Protein AF-A0A4Z0NUE2-F1 (afdb_monomer)

Solvent-accessible surface area (backbone atoms only — not comparable to full-atom values): 10713 Å² total; per-residue (Å²): 135,86,84,78,81,82,79,80,70,80,90,61,80,77,93,76,46,74,64,58,53,50,39,50,42,43,68,78,39,38,10,57,68,34,50,48,56,61,52,52,72,66,40,86,72,52,54,74,67,53,39,49,50,53,44,50,54,46,64,34,73,92,16,37,41,88,97,35,82,60,30,20,34,45,77,51,89,44,29,42,82,37,50,48,65,54,35,51,50,36,50,48,61,64,46,60,81,72,50,88,64,79,78,74,79,73,70,82,78,78,72,78,92,68,100,78,82,86,78,85,82,91,84,86,90,76,83,85,80,79,82,69,78,76,83,82,79,93,77,83,82,82,80,82,82,80,79,91,77,81,82,77,89,81,82,87,85,84,136

Organism: NCBI:txid1141884

Foldseek 3Di:
DDDDDDCPDPPPPPDPDVLVVLQVCCQPQVLANDAFLVCLLVRPSDDLVSNLVSLVVQLDQVQADDVGNQWGFGPHDRYDTDGSVRSVVSNCVSCVVPDPDDPPPPPPPPDPPDPPPPDDDDDDDDDPPVPPDDPDDPDDDDDDDDDDDDDDDDDDDDD

Radius of gyration: 38.6 Å; C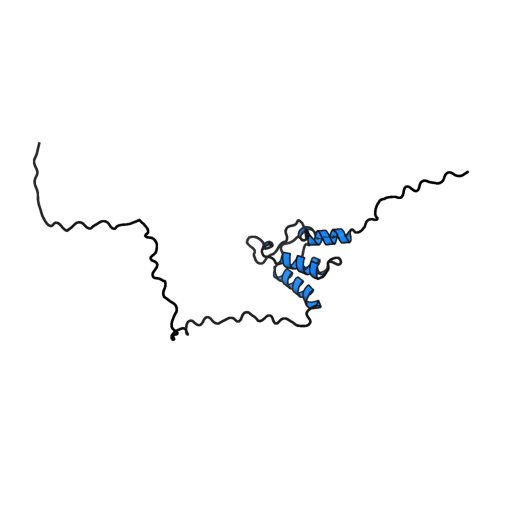α contacts (8 Å, |Δi|>4): 106; chains: 1; bounding box: 52×71×142 Å

Structure (mmCIF, N/CA/C/O backbone):
data_AF-A0A4Z0NUE2-F1
#
_entry.id   AF-A0A4Z0NUE2-F1
#
loop_
_atom_site.group_PDB
_atom_site.id
_atom_site.type_symbol
_atom_site.label_atom_id
_atom_site.label_alt_id
_atom_site.label_comp_id
_atom_site.label_asym_id
_atom_site.label_entity_id
_atom_site.label_seq_id
_atom_site.pdbx_PDB_ins_code
_atom_site.Cartn_x
_atom_site.Cartn_y
_atom_site.Cartn_z
_atom_site.occupancy
_atom_site.B_iso_or_equiv
_atom_site.auth_seq_id
_atom_site.auth_comp_id
_atom_site.auth_asym_id
_atom_site.auth_atom_id
_atom_site.pdbx_PDB_model_num
ATOM 1 N N . MET A 1 1 ? 28.408 24.928 -56.907 1.00 47.84 1 MET A N 1
ATOM 2 C CA . MET A 1 1 ? 28.935 23.962 -55.919 1.00 47.84 1 MET A CA 1
ATOM 3 C C . MET A 1 1 ? 28.021 24.031 -54.711 1.00 47.84 1 MET A C 1
ATOM 5 O O . MET A 1 1 ? 27.749 25.125 -54.243 1.00 47.84 1 MET A O 1
ATOM 9 N N . THR A 1 2 ? 27.409 22.899 -54.370 1.00 48.47 2 THR A N 1
ATOM 10 C CA . THR A 1 2 ? 26.195 22.798 -53.549 1.00 48.47 2 THR A CA 1
ATOM 11 C C . THR A 1 2 ? 26.466 23.124 -52.079 1.00 48.47 2 THR A C 1
ATOM 13 O O . THR A 1 2 ? 27.399 22.586 -51.488 1.00 48.47 2 THR A O 1
ATOM 16 N N . SER A 1 3 ? 25.652 24.000 -51.492 1.00 51.75 3 SER A N 1
ATOM 17 C CA . SER A 1 3 ? 25.622 24.231 -50.047 1.00 51.75 3 SER A CA 1
ATOM 18 C C . SER A 1 3 ? 25.078 22.977 -49.360 1.00 51.75 3 SER A C 1
ATOM 20 O O . SER A 1 3 ? 23.990 22.511 -49.696 1.00 51.75 3 SER A O 1
ATOM 22 N N . GLY A 1 4 ? 25.847 22.402 -48.435 1.00 55.75 4 GLY A N 1
ATOM 23 C CA . GLY A 1 4 ? 25.402 21.275 -47.613 1.00 55.75 4 GLY A CA 1
ATOM 24 C C . GLY A 1 4 ? 24.383 21.733 -46.561 1.00 55.75 4 GLY A C 1
ATOM 25 O O . GLY A 1 4 ? 24.544 22.823 -46.007 1.00 55.75 4 GLY A O 1
ATOM 26 N N . PRO A 1 5 ? 23.332 20.949 -46.267 1.00 62.19 5 PRO A N 1
ATOM 27 C CA . PRO A 1 5 ? 22.389 21.310 -45.222 1.00 62.19 5 PRO A CA 1
ATOM 28 C C . PRO A 1 5 ? 23.013 21.076 -43.842 1.00 62.19 5 PRO A C 1
ATOM 30 O O . PRO A 1 5 ? 23.532 20.002 -43.541 1.00 62.19 5 PRO A O 1
ATOM 33 N N . MET A 1 6 ? 22.931 22.101 -42.995 1.00 63.19 6 MET A N 1
ATOM 34 C CA . MET A 1 6 ? 23.182 22.003 -41.561 1.00 63.19 6 MET A CA 1
ATOM 35 C C . MET A 1 6 ? 22.167 21.029 -40.960 1.00 63.19 6 MET A C 1
ATOM 37 O O . MET A 1 6 ? 20.979 21.337 -40.862 1.00 63.19 6 MET A O 1
ATOM 41 N N . THR A 1 7 ? 22.621 19.847 -40.554 1.00 59.75 7 THR A N 1
ATOM 42 C CA . THR A 1 7 ? 21.801 18.910 -39.789 1.00 59.75 7 THR A CA 1
ATOM 43 C C . THR A 1 7 ? 21.742 19.401 -38.342 1.00 59.75 7 THR A C 1
ATOM 45 O O . THR A 1 7 ? 22.487 18.938 -37.480 1.00 59.75 7 THR A O 1
ATOM 48 N N . SER A 1 8 ? 20.880 20.383 -38.073 1.00 64.06 8 SER A N 1
ATOM 49 C CA . SER A 1 8 ? 20.411 20.650 -36.713 1.00 64.06 8 SER A CA 1
ATOM 50 C C . SER A 1 8 ? 19.563 19.450 -36.300 1.00 64.06 8 SER A C 1
ATOM 52 O O . SER A 1 8 ? 18.397 19.331 -36.675 1.00 64.06 8 SER A O 1
ATOM 54 N N . GLY A 1 9 ? 20.203 18.480 -35.647 1.00 59.72 9 GLY A N 1
ATOM 55 C CA . GLY A 1 9 ? 19.519 17.315 -35.112 1.00 59.72 9 GLY A CA 1
ATOM 56 C C . GLY A 1 9 ? 18.516 17.766 -34.048 1.00 59.72 9 GLY A C 1
ATOM 57 O O . GLY A 1 9 ? 18.875 18.584 -33.197 1.00 59.72 9 GLY A O 1
ATOM 58 N N . PRO A 1 10 ? 17.272 17.261 -34.054 1.00 58.69 10 PRO A N 1
ATOM 59 C CA . PRO A 1 10 ? 16.361 17.501 -32.952 1.00 58.69 10 PRO A CA 1
ATOM 60 C C . PRO A 1 10 ? 16.938 16.812 -31.712 1.00 58.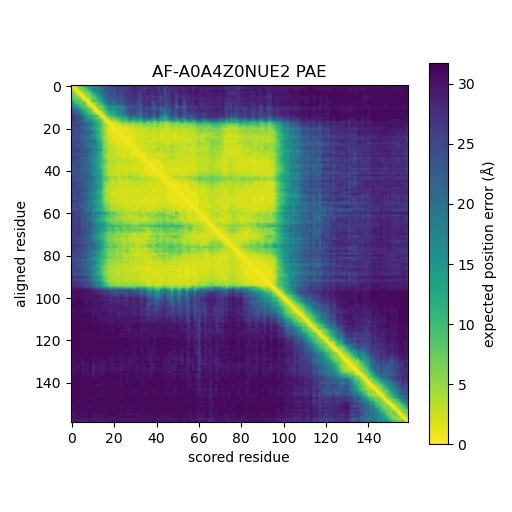69 10 PRO A C 1
ATOM 62 O O . PRO A 1 10 ? 16.826 15.599 -31.552 1.00 58.69 10 PRO A O 1
ATOM 65 N N . MET A 1 11 ? 17.566 17.579 -30.819 1.00 60.88 11 MET A N 1
ATOM 66 C CA . MET A 1 11 ? 17.888 17.132 -29.463 1.00 60.88 11 MET A CA 1
ATOM 67 C C . MET A 1 11 ? 16.601 17.139 -28.630 1.00 60.88 11 MET A C 1
ATOM 69 O O . MET A 1 11 ? 16.467 17.864 -27.651 1.00 60.88 11 MET A O 1
ATOM 73 N N . ASN A 1 12 ? 15.617 16.361 -29.067 1.00 67.88 12 ASN A N 1
ATOM 74 C CA . ASN A 1 12 ? 14.510 15.956 -28.226 1.00 67.88 12 ASN A CA 1
ATOM 75 C C . ASN A 1 12 ? 14.684 14.450 -28.020 1.00 67.88 12 ASN A C 1
ATOM 77 O O . ASN A 1 12 ? 14.600 13.709 -29.006 1.00 67.88 12 ASN A O 1
ATOM 81 N N . PRO A 1 13 ? 15.017 13.973 -26.807 1.00 61.09 13 PRO A N 1
ATOM 82 C CA . PRO A 1 13 ? 15.052 12.542 -26.577 1.00 61.09 13 PRO A CA 1
ATOM 83 C C . PRO A 1 13 ? 13.656 11.973 -26.880 1.00 61.09 13 PRO A C 1
ATOM 85 O O . PRO A 1 13 ? 12.647 12.620 -26.580 1.00 61.09 13 PRO A O 1
ATOM 88 N N . PRO A 1 14 ? 13.570 10.792 -27.512 1.00 53.50 14 PRO A N 1
ATOM 89 C CA . PRO A 1 14 ? 12.289 10.176 -27.813 1.00 53.50 14 PRO A CA 1
ATOM 90 C C . PRO A 1 14 ? 11.521 9.990 -26.506 1.00 53.50 14 PRO A C 1
ATOM 92 O O . PRO A 1 14 ? 12.093 9.541 -25.514 1.00 53.50 14 PRO A O 1
ATOM 95 N N . ALA A 1 15 ? 10.239 10.348 -26.527 1.00 55.97 15 ALA A N 1
ATOM 96 C CA . ALA A 1 15 ? 9.266 10.112 -25.473 1.00 55.97 15 ALA A CA 1
ATOM 97 C C . ALA A 1 15 ? 9.370 8.676 -24.921 1.00 55.97 15 ALA A C 1
ATOM 99 O O . ALA A 1 15 ? 8.750 7.743 -25.424 1.00 55.97 15 ALA A O 1
ATOM 100 N N . GLY A 1 16 ? 10.183 8.495 -23.888 1.00 57.31 16 GLY A N 1
ATOM 101 C CA . GLY A 1 16 ? 10.276 7.290 -23.081 1.00 57.31 16 GLY A CA 1
ATOM 102 C C . GLY A 1 16 ? 9.958 7.705 -21.652 1.00 57.31 16 GLY A C 1
ATOM 103 O O . GLY A 1 16 ? 10.580 8.616 -21.130 1.00 57.31 16 GLY A O 1
ATOM 104 N N . HIS A 1 17 ? 8.987 7.143 -20.952 1.00 62.22 17 HIS A N 1
ATOM 105 C CA . HIS A 1 17 ? 8.038 6.081 -21.251 1.00 62.22 17 HIS A CA 1
ATOM 106 C C . HIS A 1 17 ? 6.818 6.435 -20.385 1.00 62.22 17 HIS A C 1
ATOM 108 O O . HIS A 1 17 ? 6.991 6.470 -19.163 1.00 62.22 17 HIS A O 1
ATOM 114 N N . PRO A 1 18 ? 5.615 6.691 -20.932 1.00 70.38 18 PRO A N 1
ATOM 115 C CA . PRO A 1 18 ? 4.438 6.963 -20.096 1.00 70.38 18 PRO A CA 1
ATOM 116 C C . PRO A 1 18 ? 4.231 5.855 -19.048 1.00 70.38 18 PRO A C 1
ATOM 118 O O . PRO A 1 18 ? 4.029 6.146 -17.877 1.00 70.38 18 PRO A O 1
ATOM 121 N N . ALA A 1 19 ? 4.483 4.598 -19.426 1.00 76.62 19 ALA A N 1
ATOM 122 C CA . ALA A 1 19 ? 4.434 3.443 -18.529 1.00 76.62 19 ALA A CA 1
ATOM 123 C C . ALA A 1 19 ? 5.444 3.480 -17.359 1.00 76.62 19 ALA A C 1
ATOM 125 O O . ALA A 1 19 ? 5.149 2.988 -16.272 1.00 76.62 19 ALA A O 1
ATOM 126 N N . ALA A 1 20 ? 6.642 4.042 -17.557 1.00 81.94 20 ALA A N 1
ATOM 127 C CA . ALA A 1 20 ? 7.647 4.147 -16.495 1.00 81.94 20 ALA A CA 1
ATOM 128 C C . ALA A 1 20 ? 7.279 5.252 -15.496 1.00 81.94 20 ALA A C 1
ATOM 130 O O . ALA A 1 20 ? 7.444 5.081 -14.289 1.00 81.94 20 ALA A O 1
ATOM 131 N N . PHE A 1 21 ? 6.737 6.363 -16.001 1.00 84.81 21 PHE A N 1
ATOM 132 C CA . PHE A 1 21 ? 6.196 7.430 -15.166 1.00 84.81 21 PHE A CA 1
ATOM 133 C C . PHE A 1 21 ? 4.983 6.948 -14.357 1.00 84.81 21 PHE A C 1
ATOM 135 O O . PHE A 1 21 ? 4.927 7.180 -13.153 1.00 84.81 21 PHE A O 1
ATOM 142 N N . GLU A 1 22 ? 4.069 6.198 -14.978 1.00 85.50 22 GLU A N 1
ATOM 143 C CA . GLU A 1 22 ? 2.923 5.579 -14.299 1.00 85.50 22 GLU A CA 1
ATOM 144 C C . GLU A 1 22 ? 3.357 4.594 -13.204 1.00 85.50 22 GLU A C 1
ATOM 146 O O . GLU A 1 22 ? 2.826 4.635 -12.096 1.00 85.50 22 GLU A O 1
ATOM 151 N N . ALA A 1 23 ? 4.356 3.744 -13.467 1.00 87.31 23 ALA A N 1
ATOM 152 C CA . ALA A 1 23 ? 4.903 2.834 -12.459 1.00 87.31 23 ALA A CA 1
ATOM 153 C C . ALA A 1 23 ? 5.535 3.588 -11.277 1.00 87.31 23 ALA A C 1
ATOM 155 O O . ALA A 1 23 ? 5.333 3.212 -10.125 1.00 87.31 23 ALA A O 1
ATOM 156 N N . TRP A 1 24 ? 6.256 4.681 -11.538 1.00 89.81 24 TRP A N 1
ATOM 157 C CA . TRP A 1 24 ? 6.801 5.529 -10.479 1.00 89.81 24 TRP A CA 1
ATOM 158 C C . TRP A 1 24 ? 5.695 6.219 -9.668 1.00 89.81 24 TRP A C 1
ATOM 160 O O . TRP A 1 24 ? 5.730 6.206 -8.437 1.00 89.81 24 TRP A O 1
ATOM 170 N N . GLN A 1 25 ? 4.672 6.758 -10.334 1.00 91.44 25 GLN A N 1
ATOM 171 C CA . GLN A 1 25 ? 3.531 7.382 -9.667 1.00 91.44 25 GLN A CA 1
ATOM 172 C C . GLN A 1 25 ? 2.769 6.369 -8.801 1.00 91.44 25 GLN A C 1
ATOM 174 O O . GLN A 1 25 ? 2.389 6.683 -7.676 1.00 91.44 25 GLN A O 1
ATOM 179 N N . ALA A 1 26 ? 2.632 5.130 -9.275 1.00 91.12 26 ALA A N 1
ATOM 180 C CA . ALA A 1 26 ? 2.044 4.019 -8.535 1.00 91.12 26 ALA A CA 1
ATOM 181 C C . ALA A 1 26 ? 2.822 3.649 -7.258 1.00 91.12 26 ALA A C 1
ATOM 183 O O . ALA A 1 26 ? 2.243 3.066 -6.344 1.00 91.12 26 ALA A O 1
ATOM 184 N N . LEU A 1 27 ? 4.114 3.978 -7.180 1.00 90.44 27 LEU A N 1
ATOM 185 C CA . LEU A 1 27 ? 4.952 3.749 -6.001 1.00 90.44 27 LEU A CA 1
ATOM 186 C C . LEU A 1 27 ? 4.939 4.931 -5.031 1.00 90.44 27 LEU A C 1
ATOM 188 O O . LEU A 1 27 ? 4.902 4.724 -3.821 1.00 90.44 27 LEU A O 1
ATOM 192 N N . VAL A 1 28 ? 4.990 6.157 -5.554 1.00 91.94 28 VAL A N 1
ATOM 193 C CA . VAL A 1 28 ? 5.102 7.378 -4.741 1.00 91.94 28 VAL A CA 1
ATOM 194 C C . VAL A 1 28 ? 3.746 7.852 -4.227 1.00 91.94 28 VAL A C 1
ATOM 196 O O . VAL A 1 28 ? 3.637 8.276 -3.080 1.00 91.94 28 VAL A O 1
ATOM 199 N N . ALA A 1 29 ? 2.710 7.751 -5.056 1.00 90.88 29 ALA A N 1
ATOM 200 C CA . ALA A 1 29 ? 1.350 8.177 -4.746 1.00 90.88 29 ALA A CA 1
ATOM 201 C C . ALA A 1 29 ? 0.342 7.073 -5.120 1.00 90.88 29 ALA A C 1
ATOM 203 O O . ALA A 1 29 ?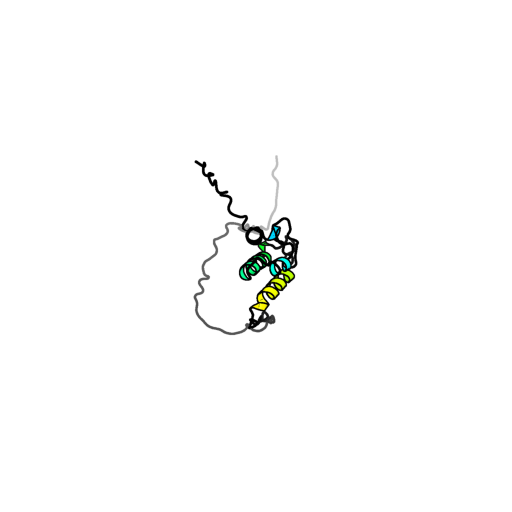 -0.525 7.269 -5.978 1.00 90.88 29 ALA A O 1
ATOM 204 N N . PRO A 1 30 ? 0.418 5.888 -4.480 1.00 91.00 30 PRO A N 1
ATOM 205 C CA . PRO A 1 30 ? -0.445 4.761 -4.827 1.00 91.00 30 PRO A CA 1
ATOM 206 C C . PRO A 1 30 ? -1.939 5.083 -4.672 1.00 91.00 30 PRO A C 1
ATOM 208 O O . PRO A 1 30 ? -2.748 4.527 -5.410 1.00 91.00 30 PRO A O 1
ATOM 211 N N . GLY A 1 31 ? -2.318 5.997 -3.769 1.00 89.81 31 GLY A N 1
ATOM 212 C CA . GLY A 1 31 ? -3.714 6.406 -3.573 1.00 89.81 31 GLY A CA 1
ATOM 213 C C . GLY A 1 31 ? -4.295 7.299 -4.677 1.00 89.81 31 GLY A C 1
ATOM 214 O O . GLY A 1 31 ? -5.515 7.439 -4.768 1.00 89.81 31 GLY A O 1
ATOM 215 N N . ASP A 1 32 ? -3.454 7.876 -5.539 1.00 90.38 32 ASP A N 1
ATOM 216 C CA . ASP A 1 32 ? -3.900 8.611 -6.730 1.00 90.38 32 ASP A CA 1
ATOM 217 C C . ASP A 1 32 ? -4.033 7.692 -7.950 1.00 90.38 32 ASP A C 1
ATOM 219 O O . ASP A 1 32 ? -4.822 7.960 -8.858 1.00 90.38 32 ASP A O 1
ATOM 223 N N . VAL A 1 33 ? -3.304 6.573 -7.953 1.00 90.38 33 VAL A N 1
ATOM 224 C CA . VAL A 1 33 ? -3.293 5.615 -9.063 1.00 90.38 33 VAL A CA 1
ATOM 225 C C . VAL A 1 33 ? -4.319 4.503 -8.860 1.00 90.38 33 VAL A C 1
ATOM 227 O O . VAL A 1 33 ? -5.047 4.166 -9.794 1.00 90.38 33 VAL A O 1
ATOM 230 N N . PHE A 1 34 ? -4.443 3.950 -7.653 1.00 91.88 34 PHE A N 1
ATOM 231 C CA . PHE A 1 34 ? -5.240 2.750 -7.388 1.00 91.88 34 PHE A CA 1
ATOM 232 C C . PHE A 1 34 ? -6.498 3.038 -6.570 1.00 91.88 34 PHE A C 1
ATOM 234 O O . PHE A 1 34 ? -6.442 3.685 -5.529 1.00 91.88 34 PHE A O 1
ATOM 241 N N . ARG A 1 35 ? -7.633 2.475 -7.005 1.00 92.69 35 ARG A N 1
ATOM 242 C CA . ARG A 1 35 ? -8.894 2.485 -6.235 1.00 92.69 35 ARG A CA 1
ATOM 243 C C . ARG A 1 35 ? -8.971 1.336 -5.249 1.00 92.69 35 ARG A C 1
ATOM 245 O O . ARG A 1 35 ? -9.408 1.509 -4.119 1.00 92.69 35 ARG A O 1
ATOM 252 N N . HIS A 1 36 ? -8.540 0.157 -5.699 1.00 93.38 36 HIS A N 1
ATOM 253 C CA . HIS A 1 36 ? -8.732 -1.103 -4.990 1.00 93.38 36 HIS A CA 1
ATOM 254 C C . HIS A 1 36 ? -7.452 -1.961 -5.006 1.00 93.38 36 HIS A C 1
ATOM 256 O O . HIS A 1 36 ? -6.784 -2.026 -6.042 1.00 93.38 36 HIS A O 1
ATOM 262 N N . PRO A 1 37 ? -7.155 -2.745 -3.947 1.00 92.88 37 PRO A N 1
ATOM 263 C CA . PRO A 1 37 ? -6.009 -3.670 -3.878 1.00 92.88 37 PRO A CA 1
ATOM 264 C C . PRO A 1 37 ? -5.866 -4.646 -5.055 1.00 92.88 37 PRO A C 1
ATOM 266 O O . PRO A 1 37 ? -4.785 -5.154 -5.334 1.00 92.88 37 PRO A O 1
ATOM 269 N N . ARG A 1 38 ? -6.960 -4.902 -5.777 1.00 91.75 38 ARG A N 1
ATOM 270 C CA . ARG A 1 38 ? -6.985 -5.806 -6.935 1.00 91.75 38 ARG A CA 1
ATOM 271 C C . ARG A 1 38 ? -6.322 -5.171 -8.157 1.00 91.75 38 ARG A C 1
ATOM 273 O O . ARG A 1 38 ? -5.691 -5.881 -8.933 1.00 91.75 38 ARG A O 1
ATOM 280 N N . GLU A 1 39 ? -6.424 -3.850 -8.300 1.00 92.81 39 GLU A N 1
ATOM 281 C CA . GLU A 1 39 ? -5.794 -3.105 -9.395 1.00 92.81 39 GLU A CA 1
ATOM 282 C C . GLU A 1 39 ? -4.265 -3.178 -9.297 1.00 92.81 39 GLU A C 1
ATOM 284 O O . GLU A 1 39 ? -3.591 -3.357 -10.306 1.00 92.81 39 GLU A O 1
ATOM 289 N N . VAL A 1 40 ? -3.721 -3.162 -8.075 1.00 92.81 40 VAL A N 1
ATOM 290 C CA . VAL A 1 40 ? -2.278 -3.321 -7.826 1.00 92.81 40 VAL A CA 1
ATOM 291 C C . VAL A 1 40 ? -1.788 -4.689 -8.301 1.00 92.81 40 VAL A C 1
ATOM 293 O O . VAL A 1 40 ? -0.759 -4.789 -8.967 1.00 92.81 40 VAL A O 1
ATOM 296 N N . VAL A 1 41 ? -2.541 -5.757 -8.013 1.00 93.06 41 VAL A N 1
ATOM 297 C CA . VAL A 1 41 ? -2.194 -7.118 -8.459 1.00 93.06 41 VAL A CA 1
ATOM 298 C C . VAL A 1 41 ? -2.222 -7.216 -9.988 1.00 93.06 41 VAL A C 1
ATOM 300 O O . VAL A 1 41 ? -1.311 -7.805 -10.578 1.00 93.06 41 VAL A O 1
ATOM 303 N N . ALA A 1 42 ? -3.216 -6.595 -10.627 1.00 91.81 42 ALA A N 1
ATOM 304 C CA . ALA A 1 42 ? -3.385 -6.585 -12.078 1.00 91.81 42 ALA A CA 1
ATOM 305 C C . ALA A 1 42 ? -2.400 -5.662 -12.824 1.00 91.81 42 ALA A C 1
ATOM 307 O O . ALA A 1 42 ? -2.256 -5.797 -14.036 1.00 91.81 42 ALA A O 1
ATOM 308 N N . HIS A 1 43 ? -1.703 -4.754 -12.131 1.00 91.12 43 HIS A N 1
ATOM 309 C CA . HIS A 1 43 ? -0.879 -3.734 -12.781 1.00 91.12 43 HIS A CA 1
ATOM 310 C C . HIS A 1 43 ? 0.290 -4.348 -13.584 1.00 91.12 43 HIS A C 1
ATOM 312 O O . HIS A 1 43 ? 1.126 -5.043 -12.998 1.00 91.12 43 HIS A O 1
ATOM 318 N N . PRO A 1 44 ? 0.404 -4.113 -14.903 1.00 89.00 44 PRO A N 1
ATOM 319 C CA . PRO A 1 44 ? 1.395 -4.792 -15.744 1.00 89.00 44 PRO A CA 1
ATOM 320 C C . PRO A 1 44 ? 2.824 -4.265 -15.553 1.00 89.00 44 PRO A C 1
ATOM 322 O O . PRO A 1 44 ? 3.778 -5.011 -15.748 1.00 89.00 44 PRO A O 1
ATOM 325 N N . HIS A 1 45 ? 2.979 -3.004 -15.140 1.00 88.94 45 HIS A N 1
ATOM 326 C CA . HIS A 1 45 ? 4.285 -2.335 -15.057 1.00 88.94 45 HIS A CA 1
ATOM 327 C C . HIS A 1 45 ? 4.935 -2.371 -13.667 1.00 88.94 45 HIS A C 1
ATOM 329 O O . HIS A 1 45 ? 6.003 -1.799 -13.493 1.00 88.94 45 HIS A O 1
ATOM 335 N N . LEU A 1 46 ? 4.310 -3.030 -12.683 1.00 90.12 46 LEU A N 1
ATOM 336 C CA . LEU A 1 46 ? 4.904 -3.208 -11.355 1.00 90.12 46 LEU A CA 1
ATOM 337 C C . LEU A 1 46 ? 5.460 -4.622 -11.204 1.00 90.12 46 LEU A C 1
ATOM 339 O O . LEU A 1 46 ? 4.776 -5.615 -11.473 1.00 90.12 46 LEU A O 1
ATOM 343 N N . SER A 1 47 ? 6.683 -4.717 -10.697 1.00 91.69 47 SER A N 1
ATOM 344 C CA . SER A 1 47 ? 7.264 -5.976 -10.253 1.00 91.69 47 SER A CA 1
ATOM 345 C C . SER A 1 47 ? 6.489 -6.543 -9.063 1.00 91.69 47 SER A C 1
ATOM 347 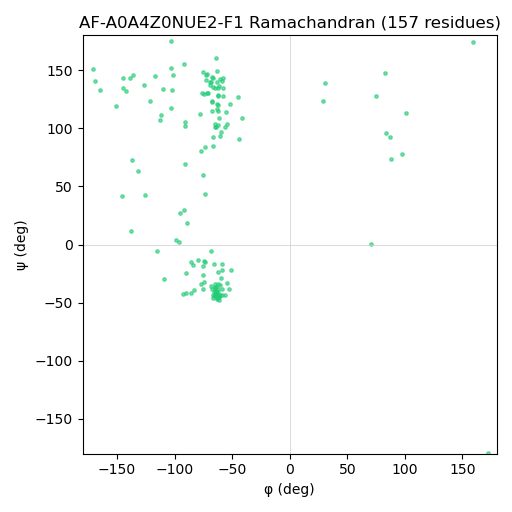O O . SER A 1 47 ? 5.772 -5.856 -8.332 1.00 91.69 47 SER A O 1
ATOM 349 N N . ARG A 1 48 ? 6.655 -7.842 -8.819 1.00 92.00 48 ARG A N 1
ATOM 350 C CA . ARG A 1 48 ? 6.021 -8.516 -7.683 1.00 92.00 48 ARG A CA 1
ATOM 351 C C . ARG A 1 48 ? 6.414 -7.895 -6.334 1.00 92.00 48 ARG A C 1
ATOM 353 O O . ARG A 1 48 ? 5.571 -7.805 -5.446 1.00 92.00 48 ARG A O 1
ATOM 360 N N . ALA A 1 49 ? 7.670 -7.476 -6.179 1.00 92.25 49 ALA A N 1
ATOM 361 C CA . ALA A 1 49 ? 8.149 -6.844 -4.950 1.00 92.25 49 ALA A CA 1
ATOM 362 C C . ALA A 1 49 ? 7.487 -5.476 -4.727 1.00 92.25 49 ALA A C 1
ATOM 364 O O . ALA A 1 49 ? 7.015 -5.194 -3.630 1.00 92.25 49 ALA A O 1
ATOM 365 N N . GLU A 1 50 ? 7.371 -4.676 -5.785 1.00 93.81 50 GLU A N 1
ATOM 366 C CA . GLU A 1 50 ? 6.701 -3.373 -5.767 1.00 93.81 50 GLU A CA 1
ATOM 367 C C . GLU A 1 50 ? 5.210 -3.499 -5.448 1.00 93.81 50 GLU A C 1
ATOM 369 O O . GLU A 1 50 ? 4.711 -2.831 -4.545 1.00 93.81 50 GLU A O 1
ATOM 374 N N . LYS A 1 51 ? 4.507 -4.435 -6.100 1.00 95.00 51 LYS A N 1
ATOM 375 C CA . LYS A 1 51 ? 3.101 -4.741 -5.785 1.00 95.00 51 LYS A CA 1
ATOM 376 C C . LYS A 1 51 ? 2.920 -5.108 -4.315 1.00 95.00 51 LYS A C 1
ATOM 378 O O . LYS A 1 51 ? 1.982 -4.645 -3.669 1.00 95.00 51 LYS A O 1
ATOM 383 N N . ARG A 1 52 ? 3.828 -5.924 -3.770 1.00 95.19 52 ARG A N 1
ATOM 384 C CA . ARG A 1 52 ? 3.808 -6.320 -2.358 1.00 95.19 52 ARG A CA 1
ATOM 385 C C . ARG A 1 52 ? 4.055 -5.124 -1.441 1.00 95.19 52 ARG A C 1
ATOM 387 O O . ARG A 1 52 ? 3.378 -5.023 -0.426 1.00 95.19 52 ARG A O 1
ATOM 394 N N . ALA A 1 53 ? 4.982 -4.231 -1.789 1.00 93.88 53 ALA A N 1
ATOM 395 C CA . ALA A 1 53 ? 5.266 -3.023 -1.016 1.00 93.88 53 ALA A CA 1
ATOM 396 C C . ALA A 1 53 ? 4.050 -2.086 -0.960 1.00 93.88 53 ALA A C 1
ATOM 398 O O . ALA A 1 53 ? 3.659 -1.664 0.127 1.00 93.88 53 ALA A O 1
ATOM 399 N N . VAL A 1 54 ? 3.394 -1.842 -2.099 1.00 93.81 54 VAL A N 1
ATOM 400 C CA . VAL A 1 54 ? 2.167 -1.030 -2.168 1.00 93.81 54 VAL A CA 1
ATOM 401 C C . VAL A 1 54 ? 1.041 -1.664 -1.345 1.00 93.81 54 VAL A C 1
ATOM 403 O O . VAL A 1 54 ? 0.424 -0.999 -0.515 1.00 93.81 54 VAL A O 1
ATOM 406 N N . LEU A 1 55 ? 0.795 -2.968 -1.504 1.00 94.75 55 LEU A N 1
ATOM 407 C CA . LEU A 1 55 ? -0.227 -3.671 -0.721 1.00 94.75 55 LEU A CA 1
ATOM 408 C C . LEU A 1 55 ? 0.092 -3.706 0.783 1.00 94.75 55 LEU A C 1
ATOM 410 O O . LEU A 1 55 ? -0.816 -3.602 1.604 1.00 94.75 55 LEU A O 1
ATOM 414 N N . ALA A 1 56 ? 1.366 -3.832 1.161 1.00 93.06 56 ALA A N 1
ATOM 415 C CA . ALA A 1 56 ? 1.796 -3.770 2.556 1.00 93.06 56 ALA A CA 1
ATOM 416 C C . ALA A 1 56 ? 1.600 -2.368 3.150 1.00 93.06 56 ALA A C 1
ATOM 418 O O . ALA A 1 56 ? 1.163 -2.255 4.293 1.00 93.06 56 ALA A O 1
ATOM 419 N N . SER A 1 57 ? 1.856 -1.312 2.369 1.00 91.88 57 SER A N 1
ATOM 420 C CA . SER A 1 57 ? 1.522 0.063 2.752 1.00 91.88 57 SER A CA 1
ATOM 421 C C . SER A 1 57 ? 0.021 0.205 3.012 1.00 91.88 57 SER A C 1
ATOM 423 O O . SER A 1 57 ? -0.358 0.732 4.051 1.00 91.88 57 SER A O 1
ATOM 425 N N . TRP A 1 58 ? -0.824 -0.378 2.159 1.00 92.62 58 TRP A N 1
ATOM 426 C CA . TRP A 1 58 ? -2.281 -0.371 2.330 1.00 92.62 58 TRP A CA 1
ATOM 427 C C . TRP A 1 58 ? -2.760 -1.132 3.575 1.00 92.62 58 TRP A C 1
ATOM 429 O O . TRP A 1 58 ? -3.752 -0.756 4.196 1.00 92.62 58 TRP A O 1
ATOM 439 N N . ALA A 1 59 ? -2.067 -2.214 3.939 1.00 91.94 59 ALA A N 1
ATOM 440 C CA . ALA A 1 59 ? -2.371 -3.009 5.127 1.00 91.94 59 ALA A CA 1
ATOM 441 C C . ALA A 1 59 ? -1.935 -2.322 6.431 1.00 91.94 59 ALA A C 1
ATOM 443 O O . ALA A 1 59 ? -2.421 -2.694 7.500 1.00 91.94 59 ALA A O 1
ATOM 444 N N . SER A 1 60 ? -1.032 -1.341 6.349 1.00 90.19 60 SER A N 1
ATOM 445 C CA . SER A 1 60 ? -0.543 -0.593 7.503 1.00 90.19 60 SER A CA 1
ATOM 446 C C . SER A 1 60 ? -1.682 0.144 8.207 1.00 90.19 60 SER A C 1
ATOM 448 O O . SER A 1 60 ? -2.578 0.698 7.566 1.00 90.19 60 SER A O 1
ATOM 450 N N . ASP A 1 61 ? -1.631 0.202 9.537 1.00 85.12 61 ASP A N 1
ATOM 451 C CA . ASP A 1 61 ? -2.622 0.927 10.341 1.00 85.12 61 ASP A CA 1
ATOM 452 C C . ASP A 1 61 ? -2.582 2.443 10.101 1.00 85.12 61 ASP A C 1
ATOM 454 O O . ASP A 1 61 ? -3.566 3.125 10.363 1.00 85.12 61 ASP A O 1
ATOM 458 N N . ALA A 1 62 ? -1.502 2.962 9.505 1.00 86.56 62 ALA A N 1
ATOM 459 C CA . ALA A 1 62 ? -1.443 4.337 9.004 1.00 86.56 62 ALA A CA 1
ATOM 460 C C . ALA A 1 62 ? -2.517 4.636 7.938 1.00 86.56 62 ALA A C 1
ATOM 462 O O . ALA A 1 62 ? -2.871 5.791 7.728 1.00 86.56 62 ALA A O 1
ATOM 463 N N . CYS A 1 63 ? -3.039 3.601 7.274 1.00 86.06 63 CYS A N 1
ATOM 464 C CA . CYS A 1 63 ? -4.125 3.706 6.306 1.00 86.06 63 CYS A CA 1
ATOM 465 C C . CYS A 1 63 ? -5.490 3.346 6.905 1.00 86.06 63 CYS A C 1
ATOM 467 O O . CYS A 1 63 ? -6.466 3.271 6.165 1.00 86.06 63 CYS A O 1
ATOM 469 N N . ALA A 1 64 ? -5.593 3.060 8.207 1.00 91.94 64 ALA A N 1
ATOM 470 C CA . ALA A 1 64 ? -6.875 2.760 8.835 1.00 91.94 64 ALA A CA 1
ATOM 471 C C . ALA A 1 64 ? -7.757 4.013 8.903 1.00 91.94 64 ALA A C 1
ATOM 473 O O . ALA A 1 64 ? -7.289 5.093 9.254 1.00 91.94 64 ALA A O 1
ATOM 474 N N . LEU A 1 65 ? -9.046 3.863 8.587 1.00 88.38 65 LEU A N 1
ATOM 475 C CA . LEU A 1 65 ? -9.991 4.966 8.748 1.00 88.38 65 LEU A CA 1
ATOM 476 C C . LEU A 1 65 ? -10.225 5.257 10.231 1.00 88.38 65 LEU A C 1
ATOM 478 O O . LEU A 1 65 ? -10.416 4.342 11.040 1.00 88.38 65 LEU A O 1
ATOM 482 N N . GLU A 1 66 ? -10.305 6.545 10.559 1.00 85.88 66 GLU A N 1
ATOM 483 C CA . GLU A 1 66 ? -10.731 7.007 11.875 1.00 85.88 66 GLU A CA 1
ATOM 484 C C . GLU A 1 66 ? -12.143 6.470 12.165 1.00 85.88 66 GLU A C 1
ATOM 486 O O . GLU A 1 66 ? -13.052 6.590 11.344 1.00 85.88 66 GLU A O 1
ATOM 491 N N . ASN A 1 67 ? -12.316 5.818 13.317 1.00 86.94 67 ASN A N 1
ATOM 492 C CA . ASN A 1 67 ? -13.549 5.139 13.753 1.00 86.94 67 ASN A CA 1
ATOM 493 C C . ASN A 1 67 ? -13.934 3.847 13.004 1.00 86.94 67 ASN A C 1
ATOM 495 O O . ASN A 1 67 ? -14.927 3.215 13.367 1.00 86.94 67 ASN A O 1
ATOM 499 N N . ALA A 1 68 ? -13.149 3.395 12.022 1.00 87.50 68 ALA A N 1
ATOM 500 C CA . ALA A 1 68 ? -13.395 2.143 11.305 1.00 87.50 68 ALA A CA 1
ATOM 501 C C . ALA A 1 68 ? -12.091 1.347 11.094 1.00 87.50 68 ALA A C 1
ATOM 503 O O . ALA A 1 68 ? -11.620 1.214 9.963 1.00 87.50 68 ALA A O 1
ATOM 504 N N . PRO A 1 69 ? -11.522 0.731 12.153 1.00 84.06 69 PRO A N 1
ATOM 505 C CA . PRO A 1 69 ? -10.229 0.043 12.088 1.00 84.06 69 PRO A CA 1
ATOM 506 C C . PRO A 1 69 ? -10.241 -1.235 11.235 1.00 84.06 69 PRO A C 1
ATOM 508 O O . PRO A 1 69 ? -9.190 -1.837 11.040 1.00 84.06 69 PRO A O 1
ATOM 511 N N . GLY A 1 70 ? -11.397 -1.677 10.732 1.00 87.62 70 GLY A N 1
ATOM 512 C CA . GLY A 1 70 ? -11.497 -2.751 9.737 1.00 87.62 70 GLY A CA 1
ATOM 513 C C . GLY A 1 70 ? -11.360 -2.268 8.289 1.00 87.62 70 GLY A C 1
ATOM 514 O O . GLY A 1 70 ? -11.135 -3.083 7.395 1.00 87.62 70 GLY A O 1
ATOM 515 N N . LEU A 1 71 ? -11.476 -0.959 8.054 1.00 92.56 71 LEU A N 1
ATOM 516 C CA . LEU A 1 71 ? -11.336 -0.336 6.744 1.00 92.56 71 LEU A CA 1
ATOM 517 C C . LEU A 1 71 ? -9.953 0.300 6.606 1.00 92.56 71 LEU A C 1
ATOM 519 O O . LEU A 1 71 ? -9.365 0.793 7.570 1.00 92.56 71 LEU A O 1
ATOM 523 N N . ARG A 1 72 ? -9.424 0.260 5.390 1.00 92.31 72 ARG A N 1
ATOM 524 C CA . ARG A 1 72 ? -8.156 0.849 4.980 1.00 92.31 72 ARG A CA 1
ATOM 525 C C . ARG A 1 72 ? -8.407 1.753 3.776 1.00 92.31 72 ARG A C 1
ATOM 527 O O . ARG A 1 72 ? -9.128 1.362 2.867 1.00 92.31 72 ARG A O 1
ATOM 534 N N . CYS A 1 73 ? -7.807 2.933 3.737 1.00 91.75 73 CYS A N 1
ATOM 535 C CA . CYS A 1 73 ? -7.819 3.823 2.581 1.00 91.75 73 CYS A CA 1
ATOM 536 C C . CYS A 1 73 ? -6.450 4.491 2.457 1.00 91.75 73 CYS A C 1
ATOM 538 O O . CYS A 1 73 ? -5.892 4.962 3.448 1.00 91.75 73 CYS A O 1
ATOM 540 N N . LEU A 1 74 ? -5.887 4.485 1.250 1.00 89.62 74 LEU A N 1
ATOM 541 C CA . LEU A 1 74 ? -4.652 5.213 0.975 1.00 89.62 74 LEU A CA 1
ATOM 542 C C . LEU A 1 74 ? -4.957 6.706 0.869 1.00 89.62 74 LEU A C 1
ATOM 544 O O . LEU A 1 74 ? -6.017 7.098 0.390 1.00 89.62 74 LEU A O 1
ATOM 548 N N . ALA A 1 75 ? -4.003 7.542 1.267 1.00 85.44 75 ALA A N 1
ATOM 549 C CA . ALA A 1 75 ? -4.093 8.970 1.009 1.00 85.44 75 ALA A CA 1
ATOM 550 C C . ALA A 1 75 ? -3.980 9.225 -0.504 1.00 85.44 75 ALA A C 1
ATOM 552 O O . ALA A 1 75 ? -3.011 8.802 -1.137 1.00 85.44 75 ALA A O 1
ATOM 553 N N . GLY A 1 76 ? -4.984 9.888 -1.071 1.00 86.50 76 GLY A N 1
ATOM 554 C CA . GLY A 1 76 ? -5.046 10.234 -2.486 1.00 86.50 76 GLY A CA 1
ATOM 555 C C . GLY A 1 76 ? -6.475 10.516 -2.937 1.00 86.50 76 GLY A C 1
ATOM 556 O O . GLY A 1 76 ? -7.432 10.355 -2.181 1.00 86.50 76 GLY A O 1
ATOM 557 N N . CYS A 1 77 ? -6.618 10.955 -4.180 1.00 83.50 77 CYS A N 1
ATOM 558 C CA . CYS A 1 77 ? -7.898 11.388 -4.738 1.00 83.50 77 CYS A CA 1
ATOM 559 C C . CYS A 1 77 ? -8.743 10.222 -5.262 1.00 83.50 77 CYS A C 1
ATOM 561 O O . CYS A 1 77 ? -9.936 10.387 -5.522 1.00 83.50 77 CYS A O 1
ATOM 563 N N . ARG A 1 78 ? -8.115 9.062 -5.492 1.00 87.50 78 ARG A N 1
ATOM 564 C CA . ARG A 1 78 ? -8.727 7.932 -6.194 1.00 87.50 78 ARG A CA 1
ATOM 565 C C . ARG A 1 78 ? -9.027 6.756 -5.265 1.00 87.50 78 ARG A C 1
ATOM 567 O O . ARG A 1 78 ? -9.970 6.028 -5.545 1.00 87.50 78 ARG A O 1
ATOM 574 N N . ALA A 1 79 ? -8.257 6.560 -4.200 1.00 87.69 79 ALA A N 1
ATOM 575 C CA . ALA A 1 79 ? -8.407 5.423 -3.298 1.00 87.69 79 ALA A CA 1
ATOM 576 C C . ALA A 1 79 ? -9.774 5.386 -2.600 1.00 87.69 79 ALA A C 1
ATOM 578 O O . ALA A 1 79 ? -10.264 6.392 -2.089 1.00 87.69 79 ALA A O 1
ATOM 579 N N . GLU A 1 80 ? -10.367 4.195 -2.545 1.00 91.06 80 GLU A N 1
ATOM 580 C CA . GLU A 1 80 ? -11.623 3.955 -1.840 1.00 91.06 80 GLU A CA 1
ATOM 581 C C . GLU A 1 80 ? -11.365 3.245 -0.499 1.00 91.06 80 GLU A C 1
ATOM 583 O O . GLU A 1 80 ? -10.392 2.489 -0.369 1.00 91.06 80 GLU A O 1
ATOM 588 N N . PRO A 1 81 ? -12.235 3.435 0.512 1.00 91.81 81 PRO A N 1
ATOM 589 C CA . PRO A 1 81 ? -12.199 2.639 1.730 1.00 91.81 81 PRO A CA 1
ATOM 590 C C . PRO A 1 81 ? -12.454 1.163 1.419 1.00 91.81 81 PRO A C 1
ATOM 592 O O . PRO A 1 81 ? -13.545 0.771 1.010 1.00 91.81 81 PRO A O 1
ATOM 595 N N . VAL A 1 82 ? -11.449 0.329 1.653 1.00 92.38 82 VAL A N 1
ATOM 596 C CA . VAL A 1 82 ? -11.495 -1.115 1.412 1.00 92.38 82 VAL A CA 1
ATOM 597 C C . VAL A 1 82 ? -11.333 -1.885 2.720 1.00 92.38 82 VAL A C 1
ATOM 599 O O . VAL A 1 82 ? -10.591 -1.453 3.601 1.00 92.38 82 VAL A O 1
ATOM 602 N N . PRO A 1 83 ? -11.991 -3.041 2.895 1.00 93.44 83 PRO A N 1
ATOM 603 C CA . PRO A 1 83 ? -11.772 -3.863 4.077 1.00 93.44 83 PRO A CA 1
ATOM 604 C C . PRO A 1 83 ? -10.347 -4.423 4.083 1.00 93.44 83 PRO A C 1
ATOM 606 O O . PRO A 1 83 ? -9.819 -4.823 3.041 1.00 93.44 83 PRO A O 1
ATOM 609 N N . VAL A 1 84 ? -9.736 -4.514 5.266 1.00 93.12 84 VAL A N 1
ATOM 610 C CA . VAL A 1 84 ? -8.388 -5.084 5.438 1.00 93.12 84 VAL A CA 1
ATOM 611 C C . VAL A 1 84 ? -8.283 -6.500 4.857 1.00 93.12 84 VAL A C 1
ATOM 613 O O . VAL A 1 84 ? -7.268 -6.856 4.260 1.00 93.12 84 VAL A O 1
ATOM 616 N N . ASP A 1 85 ? -9.364 -7.279 4.917 1.00 92.31 85 ASP A N 1
ATOM 617 C CA . ASP A 1 85 ? -9.434 -8.616 4.324 1.00 92.31 85 ASP A CA 1
ATOM 618 C C . ASP A 1 85 ? -9.222 -8.606 2.805 1.00 92.31 85 ASP A C 1
ATOM 620 O O . ASP A 1 85 ? -8.593 -9.518 2.269 1.00 92.31 85 ASP A O 1
ATOM 624 N N . ALA A 1 86 ? -9.682 -7.568 2.097 1.00 93.12 86 ALA A N 1
ATOM 625 C CA . ALA A 1 86 ? -9.448 -7.438 0.660 1.00 93.12 86 ALA A CA 1
ATOM 626 C C . ALA A 1 86 ? -7.967 -7.183 0.347 1.00 93.12 86 ALA A C 1
ATOM 628 O O . ALA A 1 86 ? -7.449 -7.713 -0.639 1.00 93.12 86 ALA A O 1
ATOM 629 N N . VAL A 1 87 ? -7.272 -6.425 1.201 1.00 93.50 87 VAL A N 1
ATOM 630 C CA . VAL A 1 87 ? -5.822 -6.200 1.093 1.00 93.50 87 VAL A CA 1
ATOM 631 C C . VAL A 1 87 ? -5.063 -7.505 1.351 1.00 93.50 87 VAL A C 1
ATOM 633 O O . VAL A 1 87 ? -4.185 -7.882 0.574 1.00 93.50 87 VAL A O 1
ATOM 636 N N . LEU A 1 88 ? -5.439 -8.245 2.400 1.00 93.19 88 LEU A N 1
ATOM 637 C CA . LEU A 1 88 ? -4.831 -9.536 2.736 1.00 93.19 88 LEU A CA 1
ATOM 638 C C . LEU A 1 88 ? -5.083 -10.597 1.660 1.00 93.19 88 LEU A C 1
ATOM 640 O O . LEU A 1 88 ? -4.185 -11.379 1.350 1.00 93.19 88 LEU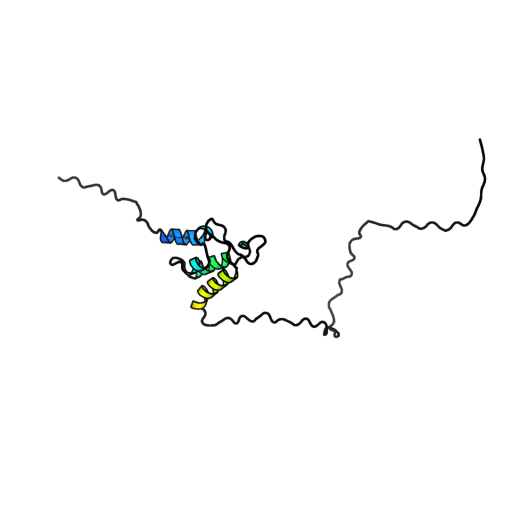 A O 1
ATOM 644 N N . ALA A 1 89 ? -6.276 -10.617 1.066 1.00 92.94 89 ALA A N 1
ATOM 645 C CA . ALA A 1 89 ? -6.598 -11.498 -0.050 1.00 92.94 89 ALA A CA 1
ATOM 646 C C . ALA A 1 89 ? -5.749 -11.171 -1.288 1.00 92.94 89 ALA A C 1
ATOM 648 O O . ALA A 1 89 ? -5.227 -12.084 -1.923 1.00 92.94 89 ALA A O 1
ATOM 649 N N . ALA A 1 90 ? -5.556 -9.885 -1.601 1.00 93.56 90 ALA A N 1
ATOM 650 C CA . ALA A 1 90 ? -4.689 -9.451 -2.696 1.00 93.56 90 ALA A CA 1
ATOM 651 C C . ALA A 1 90 ? -3.217 -9.831 -2.452 1.00 93.56 90 ALA A C 1
ATOM 653 O O . ALA A 1 90 ? -2.553 -10.328 -3.360 1.00 93.56 90 ALA A O 1
ATOM 654 N N . LEU A 1 91 ? -2.721 -9.680 -1.217 1.00 93.38 91 LEU A N 1
ATOM 655 C CA . LEU A 1 91 ? -1.386 -10.147 -0.825 1.00 93.38 91 LEU A CA 1
ATOM 656 C C . LEU A 1 91 ? -1.253 -11.663 -0.964 1.00 93.38 91 LEU A C 1
ATOM 658 O O . LEU A 1 91 ? -0.271 -12.134 -1.523 1.00 93.38 91 LEU A O 1
ATOM 662 N N . ALA A 1 92 ? -2.246 -12.431 -0.511 1.00 91.12 92 ALA A N 1
ATOM 663 C CA . ALA A 1 92 ? -2.241 -13.885 -0.638 1.00 91.12 92 ALA A CA 1
ATOM 664 C C . ALA A 1 92 ? -2.274 -14.336 -2.106 1.00 91.12 92 ALA A C 1
ATOM 666 O O . ALA A 1 92 ? -1.563 -15.269 -2.473 1.00 91.12 92 ALA A O 1
ATOM 667 N N . GLN A 1 93 ? -3.052 -13.659 -2.954 1.00 92.31 93 GLN A N 1
ATOM 668 C CA . GLN A 1 93 ? -3.084 -13.906 -4.396 1.00 92.31 93 GLN A CA 1
ATOM 669 C C . GLN A 1 93 ? -1.728 -13.607 -5.040 1.00 92.31 93 GLN A C 1
ATOM 671 O O . GLN A 1 93 ? -1.232 -14.408 -5.831 1.00 92.31 93 GLN A O 1
ATOM 676 N N . LEU A 1 94 ? -1.119 -12.473 -4.681 1.00 90.38 94 LEU A N 1
ATOM 677 C CA . LEU A 1 94 ? 0.210 -12.113 -5.148 1.00 90.38 94 LEU A CA 1
ATOM 678 C C . LEU A 1 94 ? 1.229 -13.150 -4.673 1.00 90.38 94 LEU A C 1
ATOM 680 O O . LEU A 1 94 ? 2.051 -13.597 -5.464 1.00 90.38 94 LEU A O 1
ATOM 684 N N . ASP A 1 95 ? 1.157 -13.580 -3.413 1.00 88.06 95 ASP A N 1
ATOM 685 C CA . ASP A 1 95 ? 2.154 -14.450 -2.805 1.00 88.06 95 ASP A CA 1
ATOM 686 C C . ASP A 1 95 ? 2.053 -15.919 -3.217 1.00 88.06 95 ASP A C 1
ATOM 688 O O . ASP A 1 95 ? 3.089 -16.569 -3.380 1.00 88.06 95 ASP A O 1
ATOM 692 N N . GLY A 1 96 ? 0.834 -16.408 -3.454 1.00 78.50 96 GLY A N 1
ATOM 693 C CA . GLY A 1 96 ? 0.514 -17.799 -3.779 1.00 78.50 96 GLY A CA 1
ATOM 694 C C . GLY A 1 96 ? 1.193 -18.344 -5.037 1.00 78.50 96 GLY A C 1
ATOM 695 O O . GLY A 1 96 ? 1.308 -19.554 -5.179 1.00 78.50 96 GLY A O 1
ATOM 696 N N . GLY A 1 97 ? 1.720 -17.475 -5.907 1.00 60.22 97 GLY A N 1
ATOM 697 C CA . GLY A 1 97 ? 2.558 -17.867 -7.048 1.00 60.22 97 GLY A CA 1
ATOM 698 C C . GLY A 1 97 ? 4.028 -18.185 -6.722 1.00 60.22 97 GLY A C 1
ATOM 699 O O . GLY A 1 97 ? 4.710 -18.742 -7.572 1.00 60.22 97 GLY A O 1
ATOM 700 N N . ALA A 1 98 ? 4.535 -17.850 -5.527 1.00 54.94 98 ALA A N 1
ATOM 701 C CA . ALA A 1 98 ? 5.907 -18.187 -5.100 1.00 54.94 98 ALA A CA 1
ATOM 702 C C . ALA A 1 98 ? 5.965 -19.147 -3.902 1.00 54.94 98 ALA A C 1
ATOM 704 O O . ALA A 1 98 ? 7.046 -19.577 -3.509 1.00 54.94 98 ALA A O 1
ATOM 705 N N . ALA A 1 99 ? 4.819 -19.488 -3.312 1.00 49.72 99 ALA A N 1
ATOM 706 C CA . ALA A 1 99 ? 4.740 -20.353 -2.144 1.00 49.72 99 ALA A CA 1
ATOM 707 C C . ALA A 1 99 ? 4.591 -21.825 -2.554 1.00 49.72 99 ALA A C 1
ATOM 709 O O . ALA A 1 99 ? 3.568 -22.468 -2.318 1.00 49.72 99 ALA A O 1
ATOM 710 N N . GLY A 1 100 ? 5.661 -22.384 -3.117 1.00 48.06 100 GLY A N 1
ATOM 711 C CA . GLY A 1 100 ? 5.983 -23.768 -2.802 1.00 48.06 100 GLY A CA 1
ATOM 712 C C . GLY A 1 100 ? 6.272 -23.831 -1.303 1.00 48.06 100 GLY A C 1
ATOM 713 O O . GLY A 1 100 ? 7.345 -23.421 -0.878 1.00 48.06 100 GLY A O 1
ATOM 714 N N . LEU A 1 101 ? 5.290 -24.326 -0.546 1.00 52.00 101 LEU A N 1
ATOM 715 C CA . LEU A 1 101 ? 5.192 -24.491 0.912 1.00 52.00 101 LEU A CA 1
ATOM 716 C C . LEU A 1 101 ? 4.346 -23.416 1.619 1.00 52.00 101 LEU A C 1
ATOM 718 O O . LEU A 1 101 ? 4.758 -22.259 1.736 1.00 52.00 101 LEU A O 1
ATOM 722 N N . PRO A 1 102 ? 3.187 -23.802 2.191 1.00 47.56 102 PRO A N 1
ATOM 723 C CA . PRO A 1 102 ? 2.534 -22.970 3.177 1.00 47.56 102 PRO A CA 1
ATOM 724 C C . PRO A 1 102 ? 3.435 -22.957 4.411 1.00 47.56 102 PRO A C 1
ATOM 726 O O . PRO A 1 102 ? 3.604 -23.980 5.081 1.00 47.56 102 PRO A O 1
ATOM 729 N N . ALA A 1 103 ? 3.981 -21.793 4.759 1.00 58.47 103 ALA A N 1
ATOM 730 C CA . ALA A 1 103 ? 4.293 -21.534 6.153 1.00 58.47 103 ALA A CA 1
ATOM 731 C C . ALA A 1 103 ? 2.979 -21.761 6.904 1.00 58.47 103 ALA A C 1
ATOM 733 O O . ALA A 1 103 ? 2.039 -20.973 6.774 1.00 58.47 103 ALA A O 1
ATOM 734 N N . ARG A 1 104 ? 2.873 -22.911 7.583 1.00 54.06 104 ARG A N 1
ATOM 735 C CA . ARG A 1 104 ? 1.779 -23.239 8.494 1.00 54.06 104 ARG A CA 1
ATOM 736 C C . ARG A 1 104 ? 1.496 -21.972 9.292 1.00 54.06 104 ARG A C 1
ATOM 738 O O . ARG A 1 104 ? 2.298 -21.585 10.135 1.00 54.06 104 ARG A O 1
ATOM 745 N N . ARG A 1 105 ? 0.356 -21.331 9.028 1.00 58.47 105 ARG A N 1
ATOM 746 C CA . ARG A 1 105 ? -0.276 -20.459 10.011 1.00 58.47 105 ARG A CA 1
ATOM 747 C C . ARG A 1 105 ? -0.581 -21.374 11.182 1.00 58.47 105 ARG A C 1
ATOM 749 O O . ARG A 1 105 ? -1.5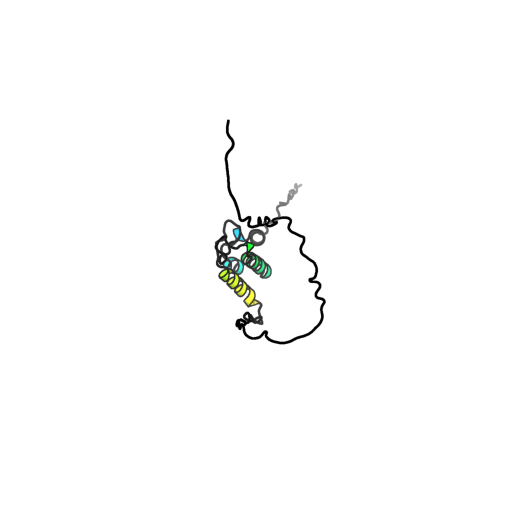77 -22.092 11.167 1.00 58.47 105 ARG A O 1
ATOM 756 N N . GLU A 1 106 ? 0.333 -21.444 12.139 1.00 56.97 106 GLU A N 1
ATOM 757 C CA . GLU A 1 106 ? 0.005 -22.014 13.428 1.00 56.97 106 GLU A CA 1
ATOM 758 C C . GLU A 1 106 ? -1.068 -21.081 14.007 1.00 56.97 106 GLU A C 1
ATOM 760 O O . GLU A 1 106 ? -0.812 -19.881 14.150 1.00 56.97 106 GLU A O 1
ATOM 765 N N . PRO A 1 107 ? -2.306 -21.553 14.235 1.00 54.16 107 PRO A N 1
ATOM 766 C CA . PRO A 1 107 ? -3.293 -20.721 14.901 1.00 54.16 107 PRO A CA 1
ATOM 767 C C . PRO A 1 107 ? -2.711 -20.333 16.266 1.00 54.16 107 PRO A C 1
ATOM 769 O O . PRO A 1 107 ? -2.034 -21.168 16.880 1.00 54.16 107 PRO A O 1
ATOM 772 N N . PRO A 1 108 ? -2.946 -19.108 16.777 1.00 59.19 108 PRO A N 1
ATOM 773 C CA . PRO A 1 108 ? -2.542 -18.789 18.135 1.00 59.19 108 PRO A CA 1
ATOM 774 C C . PRO A 1 108 ? -3.190 -19.838 19.031 1.00 59.19 108 PRO A C 1
ATOM 776 O O . PRO A 1 108 ? -4.419 -19.947 19.085 1.00 59.19 108 PRO A O 1
ATOM 779 N N . ARG A 1 109 ? -2.363 -20.675 19.668 1.00 58.81 109 ARG A N 1
ATOM 780 C CA . ARG A 1 109 ? -2.826 -21.692 20.607 1.00 58.81 109 ARG A CA 1
ATOM 781 C C . ARG A 1 109 ? -3.620 -20.948 21.674 1.00 58.81 109 ARG A C 1
ATOM 783 O O . ARG A 1 109 ? -3.034 -20.298 22.540 1.00 58.81 109 ARG A O 1
ATOM 790 N N . ARG A 1 110 ? -4.954 -20.994 21.582 1.00 57.59 110 ARG A N 1
ATOM 791 C CA . ARG A 1 110 ? -5.862 -20.503 22.616 1.00 57.59 110 ARG A CA 1
ATOM 792 C C . ARG A 1 110 ? -5.534 -21.305 23.866 1.00 57.59 110 ARG A C 1
ATOM 794 O O . ARG A 1 110 ? -5.979 -22.438 24.012 1.00 57.59 110 ARG A O 1
ATOM 801 N N . ARG A 1 111 ? -4.704 -20.743 24.745 1.00 59.72 111 ARG A N 1
ATOM 802 C CA . ARG A 1 111 ? -4.544 -21.268 26.096 1.00 59.72 111 ARG A CA 1
ATOM 803 C C . ARG A 1 111 ? -5.913 -21.128 26.765 1.00 59.72 111 ARG A C 1
ATOM 805 O O . ARG A 1 111 ? -6.410 -20.002 26.835 1.00 59.72 111 ARG A O 1
ATOM 812 N N . PRO A 1 112 ? -6.553 -22.213 27.225 1.00 53.19 112 PRO A N 1
ATOM 813 C CA . PRO A 1 112 ? -7.731 -22.063 28.056 1.00 53.19 112 PRO A CA 1
ATOM 814 C C . PRO A 1 112 ? -7.302 -21.339 29.337 1.00 53.19 112 PRO A C 1
ATOM 816 O O . PRO A 1 112 ? -6.329 -21.722 29.989 1.00 53.19 112 PRO A O 1
ATOM 819 N N . ARG A 1 113 ? -8.006 -20.257 29.683 1.00 57.00 113 ARG A N 1
ATOM 820 C CA . ARG A 1 113 ? -7.920 -19.656 31.016 1.00 57.00 113 ARG A CA 1
ATOM 821 C C . ARG A 1 113 ? -8.447 -20.687 32.016 1.00 57.00 113 ARG A C 1
ATOM 823 O O . ARG A 1 113 ? -9.653 -20.858 32.138 1.00 57.00 113 ARG A O 1
ATOM 830 N N . GLY A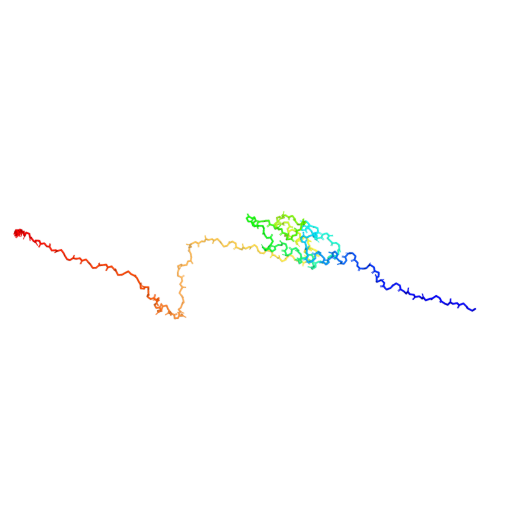 1 114 ? -7.541 -21.373 32.707 1.00 49.62 114 GLY A N 1
ATOM 831 C CA . GLY A 1 114 ? -7.835 -22.182 33.886 1.00 49.62 114 GLY A CA 1
ATOM 832 C C . GLY A 1 114 ? -7.196 -21.541 35.115 1.00 49.62 114 GLY A C 1
ATOM 833 O O . GLY A 1 114 ? -5.980 -21.583 35.272 1.00 49.62 114 GLY A O 1
ATOM 834 N N . LEU A 1 115 ? -8.010 -20.943 35.985 1.00 57.91 115 LEU A N 1
ATOM 835 C CA . LEU A 1 115 ? -7.623 -20.326 37.264 1.00 57.91 115 LEU A CA 1
ATOM 836 C C . LEU A 1 115 ? -7.268 -21.368 38.355 1.00 57.91 115 LEU A C 1
ATOM 838 O O . LEU A 1 115 ? -7.709 -21.239 39.491 1.00 57.91 115 LEU A O 1
ATOM 842 N N . ALA A 1 116 ? -6.506 -22.425 38.045 1.00 54.88 116 ALA A N 1
ATOM 843 C CA . ALA A 1 116 ? -6.437 -23.589 38.946 1.00 54.88 116 ALA A CA 1
ATOM 844 C C . ALA A 1 116 ? -5.062 -24.246 39.191 1.00 54.88 116 ALA A C 1
ATOM 846 O O . ALA A 1 116 ? -5.038 -25.314 39.793 1.00 54.88 116 ALA A O 1
ATOM 847 N N . ALA A 1 117 ? -3.914 -23.671 38.799 1.00 56.12 117 ALA A N 1
ATOM 848 C CA . ALA A 1 117 ? -2.638 -24.405 38.935 1.00 56.12 117 ALA A CA 1
ATOM 849 C C . ALA A 1 117 ? -1.377 -23.578 39.263 1.00 56.12 117 ALA A C 1
ATOM 851 O O . ALA A 1 117 ? -0.307 -23.852 38.731 1.00 56.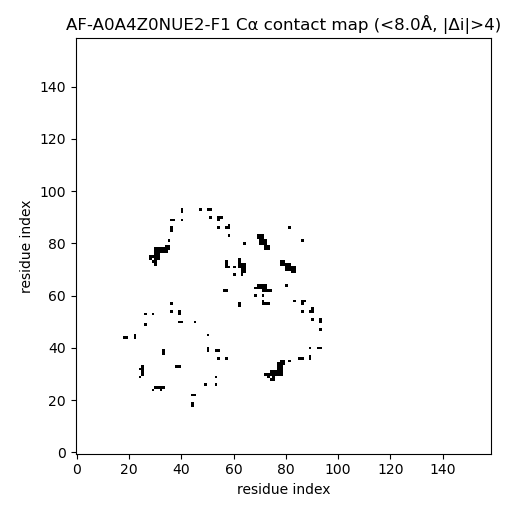12 117 ALA A O 1
ATOM 852 N N . LEU A 1 118 ? -1.459 -22.598 40.171 1.00 48.44 118 LEU A N 1
ATOM 853 C CA . LEU A 1 118 ? -0.268 -21.949 40.760 1.00 48.44 118 LEU A CA 1
ATOM 854 C C . LEU A 1 118 ? -0.290 -22.002 42.297 1.00 48.44 118 LEU A C 1
ATOM 856 O O . LEU A 1 118 ? 0.044 -21.042 42.985 1.00 48.44 118 LEU A O 1
ATOM 860 N N . ARG A 1 119 ? -0.678 -23.154 42.858 1.00 55.12 119 ARG A N 1
ATOM 861 C CA . ARG A 1 119 ? -0.330 -23.507 44.240 1.00 55.12 119 ARG A CA 1
ATOM 862 C C . ARG A 1 119 ? 0.809 -24.528 44.209 1.00 55.12 119 ARG A C 1
ATOM 864 O O . ARG A 1 119 ? 0.586 -25.646 43.764 1.00 55.12 119 ARG A O 1
ATOM 871 N N . ARG A 1 120 ? 1.956 -24.116 44.780 1.00 52.91 120 ARG A N 1
ATOM 872 C CA . ARG A 1 120 ? 3.181 -24.888 45.120 1.00 52.91 120 ARG A CA 1
ATOM 873 C C . ARG A 1 120 ? 4.053 -25.242 43.899 1.00 52.91 120 ARG A C 1
ATOM 875 O O . ARG A 1 120 ? 3.550 -25.791 42.937 1.00 52.91 120 ARG A O 1
ATOM 882 N N . SER A 1 121 ? 5.361 -24.979 43.818 1.00 45.50 121 SER A N 1
ATOM 883 C CA . SER A 1 121 ? 6.438 -24.762 44.809 1.00 45.50 121 SER A CA 1
ATOM 884 C C . SER A 1 121 ? 7.628 -24.134 44.038 1.00 45.50 121 SER A C 1
ATOM 886 O O . SER A 1 121 ? 7.887 -24.555 42.918 1.00 45.50 121 SER A O 1
ATOM 888 N N . GLY A 1 122 ? 8.299 -23.070 44.488 1.00 55.91 122 GLY A N 1
ATOM 889 C CA . GLY A 1 122 ? 9.460 -23.148 45.386 1.00 55.91 122 GLY A CA 1
ATOM 890 C C . GLY A 1 122 ? 10.806 -23.317 44.650 1.00 55.91 122 GLY A C 1
ATOM 891 O O . GLY A 1 122 ? 11.231 -24.448 44.436 1.00 55.91 122 GLY A O 1
ATOM 892 N N . ARG A 1 123 ? 11.510 -22.214 44.335 1.00 46.44 123 ARG A N 1
ATOM 893 C CA . ARG A 1 123 ? 12.987 -22.168 44.248 1.00 46.44 123 ARG A CA 1
ATOM 894 C C . ARG A 1 123 ? 13.527 -20.811 44.739 1.00 46.44 123 ARG A C 1
ATOM 896 O O . ARG A 1 123 ? 12.863 -19.802 44.514 1.00 46.44 123 ARG A O 1
ATOM 903 N N . PRO A 1 124 ? 14.681 -20.798 45.432 1.00 51.44 124 PRO A N 1
ATOM 904 C CA . PRO A 1 124 ? 15.158 -19.667 46.219 1.00 51.44 124 PRO A CA 1
ATOM 905 C C . PRO A 1 124 ? 16.068 -18.731 45.413 1.00 51.44 124 PRO A C 1
ATOM 907 O O . PRO A 1 124 ? 16.768 -19.168 44.502 1.00 51.44 124 PRO A O 1
ATOM 910 N N . GLY A 1 125 ? 16.136 -17.473 45.849 1.00 55.69 125 GLY A N 1
ATOM 911 C CA . GLY A 1 125 ? 17.346 -16.665 45.705 1.00 55.69 125 GLY A CA 1
ATOM 912 C C . GLY A 1 125 ? 17.389 -15.707 44.518 1.00 55.69 125 GLY A C 1
ATOM 913 O O . GLY A 1 125 ? 18.152 -15.906 43.577 1.00 55.69 125 GLY A O 1
ATOM 914 N N . ARG A 1 126 ? 16.699 -14.576 44.642 1.00 47.56 126 ARG A N 1
ATOM 915 C CA . ARG A 1 126 ? 17.292 -13.281 44.295 1.00 47.56 126 ARG A CA 1
ATOM 916 C C . ARG A 1 126 ? 16.745 -12.242 45.262 1.00 47.56 126 ARG A C 1
ATOM 918 O O . ARG A 1 126 ? 15.575 -12.305 45.613 1.00 47.56 126 ARG A O 1
ATOM 925 N N . ARG A 1 127 ? 17.661 -11.414 45.756 1.00 49.59 127 ARG A N 1
ATOM 926 C CA . ARG A 1 127 ? 17.475 -10.428 46.817 1.00 49.59 127 ARG A CA 1
ATOM 927 C C . ARG A 1 127 ? 16.196 -9.625 46.624 1.00 49.59 127 ARG A C 1
ATOM 929 O O . ARG A 1 127 ? 15.974 -9.064 45.556 1.00 49.59 127 ARG A O 1
ATOM 936 N N . ASP A 1 128 ? 15.423 -9.633 47.693 1.00 57.38 128 ASP A N 1
ATOM 937 C CA . ASP A 1 128 ? 14.361 -8.703 48.023 1.00 57.38 128 ASP A CA 1
ATOM 938 C C . ASP A 1 128 ? 15.027 -7.339 48.268 1.00 57.38 128 ASP A C 1
ATOM 940 O O . ASP A 1 128 ? 15.471 -7.042 49.372 1.00 57.38 128 ASP A O 1
ATOM 944 N N . ASP A 1 129 ? 15.253 -6.601 47.180 1.00 59.12 129 ASP A N 1
ATOM 945 C CA . ASP A 1 129 ? 15.723 -5.204 47.170 1.00 59.12 129 ASP A CA 1
ATOM 946 C C . ASP A 1 129 ? 14.500 -4.252 47.143 1.00 59.12 129 ASP A C 1
ATOM 948 O O . ASP A 1 129 ? 14.549 -3.168 46.573 1.00 59.12 129 ASP A O 1
ATOM 952 N N . ASP A 1 130 ? 13.374 -4.689 47.725 1.00 60.78 130 ASP A N 1
ATOM 953 C CA . ASP A 1 130 ? 12.111 -3.941 47.855 1.00 60.78 130 ASP A CA 1
ATOM 954 C C . ASP A 1 130 ? 12.054 -3.090 49.151 1.00 60.78 130 ASP A C 1
ATOM 956 O O . ASP A 1 130 ? 10.984 -2.648 49.567 1.00 60.78 130 ASP A O 1
ATOM 960 N N . ASP A 1 131 ? 13.201 -2.817 49.788 1.00 61.84 131 ASP A N 1
ATOM 961 C CA . ASP A 1 131 ? 13.311 -1.960 50.987 1.00 61.84 131 ASP A CA 1
ATOM 962 C C . ASP A 1 131 ? 13.682 -0.496 50.647 1.00 61.84 131 ASP A C 1
ATOM 964 O O . ASP A 1 131 ? 14.294 0.211 51.448 1.00 61.84 131 ASP A O 1
ATOM 968 N N . ASP A 1 132 ? 13.322 -0.021 49.448 1.00 66.06 132 ASP A N 1
ATOM 969 C CA . ASP A 1 132 ? 13.382 1.404 49.097 1.00 66.06 132 ASP A CA 1
ATOM 970 C C . ASP A 1 132 ? 12.023 2.054 49.448 1.00 66.06 132 ASP A C 1
ATOM 972 O O . ASP A 1 132 ? 11.016 1.803 48.770 1.00 66.06 132 ASP A O 1
ATOM 976 N N . PRO A 1 133 ? 11.918 2.856 50.528 1.00 67.69 133 PRO A N 1
ATOM 977 C CA . PRO A 1 133 ? 10.655 3.485 50.889 1.00 67.69 133 PRO A CA 1
ATOM 978 C C . PRO A 1 133 ? 10.254 4.530 49.832 1.00 67.69 133 PRO A C 1
ATOM 980 O O . PRO A 1 133 ? 11.108 5.251 49.309 1.00 67.69 133 PRO A O 1
ATOM 983 N N . PRO A 1 134 ? 8.951 4.690 49.527 1.00 62.06 134 PRO A N 1
ATOM 984 C CA . PRO A 1 134 ? 8.506 5.735 48.612 1.00 62.06 134 PRO A CA 1
ATOM 985 C C . PRO A 1 134 ? 8.833 7.127 49.185 1.00 62.06 134 PRO A C 1
ATOM 987 O O . PRO A 1 134 ? 8.793 7.312 50.407 1.00 62.06 134 PRO A O 1
ATOM 990 N N . PRO A 1 135 ? 9.095 8.148 48.344 1.00 64.25 135 PRO A N 1
ATOM 991 C CA . PRO A 1 135 ? 9.272 9.508 48.832 1.00 64.25 135 PRO A CA 1
ATOM 992 C C . PRO A 1 135 ? 7.981 9.991 49.508 1.00 64.25 135 PRO A C 1
ATOM 994 O O . PRO A 1 135 ? 6.888 9.907 48.944 1.00 64.25 135 PRO A O 1
ATOM 997 N N . CYS A 1 136 ? 8.122 10.491 50.735 1.00 46.19 136 CYS A N 1
ATOM 998 C CA . CYS A 1 136 ? 7.036 10.963 51.587 1.00 46.19 136 CYS A CA 1
ATOM 999 C C . CYS A 1 136 ? 6.132 11.990 50.870 1.00 46.19 136 CYS A C 1
ATOM 1001 O O . CYS A 1 136 ? 6.616 13.071 50.522 1.00 46.19 136 CYS A O 1
ATOM 1003 N N . PRO A 1 137 ? 4.815 11.749 50.715 1.00 47.22 137 PRO A N 1
ATOM 1004 C CA . PRO A 1 137 ? 3.894 12.802 50.313 1.00 47.22 137 PRO A CA 1
ATOM 1005 C C . PRO A 1 137 ? 3.577 13.695 51.523 1.00 47.22 137 PRO A C 1
ATOM 1007 O O . PRO A 1 137 ? 2.928 13.281 52.483 1.00 47.22 137 PRO A O 1
ATOM 1010 N N . ALA A 1 138 ? 4.035 14.946 51.485 1.00 51.81 138 ALA A N 1
ATOM 1011 C CA . ALA A 1 138 ? 3.697 15.970 52.468 1.00 51.81 138 ALA A CA 1
ATOM 1012 C C . ALA A 1 138 ? 2.248 16.463 52.281 1.00 51.81 138 ALA A C 1
ATOM 1014 O O . ALA A 1 138 ? 2.029 17.482 51.637 1.00 51.81 138 ALA A O 1
ATOM 1015 N N . ALA A 1 139 ? 1.252 15.760 52.832 1.00 49.78 139 ALA A N 1
ATOM 1016 C CA . ALA A 1 139 ? -0.077 16.317 53.118 1.00 49.78 139 ALA A CA 1
ATOM 1017 C C . ALA A 1 139 ? -0.927 15.368 53.984 1.00 49.78 139 ALA A C 1
ATOM 1019 O O . ALA A 1 139 ? -0.983 14.172 53.728 1.00 49.78 139 ALA A O 1
ATOM 1020 N N . ALA A 1 140 ? -1.671 15.962 54.925 1.00 50.81 140 ALA A N 1
ATOM 1021 C CA . ALA A 1 140 ? -2.735 15.391 55.768 1.00 50.81 140 ALA A CA 1
ATOM 1022 C C . ALA A 1 140 ? -2.322 14.728 57.101 1.00 50.81 140 ALA A C 1
ATOM 1024 O O . ALA A 1 140 ? -2.455 13.526 57.309 1.00 50.81 140 ALA 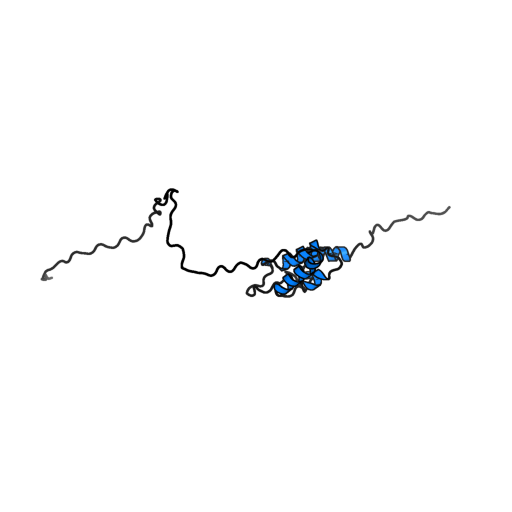A O 1
ATOM 1025 N N . MET A 1 141 ? -1.951 15.564 58.077 1.00 52.66 141 MET A N 1
ATOM 1026 C CA . MET A 1 141 ? -2.057 15.217 59.502 1.00 52.66 141 MET A CA 1
ATOM 1027 C C . MET A 1 141 ? -3.538 15.199 59.944 1.00 52.66 141 MET A C 1
ATOM 1029 O O . MET A 1 141 ? -4.242 16.189 59.712 1.00 52.66 141 MET A O 1
ATOM 1033 N N . PRO A 1 142 ? -4.036 14.151 60.628 1.00 50.53 142 PRO A N 1
ATOM 1034 C CA . PRO A 1 142 ? -5.309 14.208 61.343 1.00 50.53 142 PRO A CA 1
ATOM 1035 C C . PRO A 1 142 ? -5.216 15.177 62.529 1.00 50.53 142 PRO A C 1
ATOM 1037 O O . PRO A 1 142 ? -4.249 15.160 63.290 1.00 50.53 142 PRO A O 1
ATOM 1040 N N . ARG A 1 143 ? -6.240 16.017 62.711 1.00 58.56 143 ARG A N 1
ATOM 1041 C CA . ARG A 1 143 ? -6.349 16.920 63.869 1.00 58.56 143 ARG A CA 1
ATOM 1042 C C . ARG A 1 143 ? -6.447 16.110 65.178 1.00 58.56 143 ARG A C 1
ATOM 1044 O O . ARG A 1 143 ? -7.179 15.118 65.199 1.00 58.56 143 ARG A O 1
ATOM 1051 N N . PRO A 1 144 ? -5.794 16.524 66.279 1.00 55.28 144 PRO A N 1
ATOM 1052 C CA . PRO A 1 144 ? -5.938 15.844 67.563 1.00 55.28 144 PRO A CA 1
ATOM 1053 C C . PRO A 1 144 ? -7.352 16.022 68.146 1.00 55.28 144 PRO A C 1
ATOM 1055 O O . PRO A 1 144 ? -7.948 17.098 68.067 1.00 55.28 144 PRO A O 1
ATOM 1058 N N . ARG A 1 145 ? -7.884 14.944 68.742 1.00 57.69 145 ARG A N 1
ATOM 1059 C CA . ARG A 1 145 ? -9.130 14.939 69.531 1.00 57.69 145 ARG A CA 1
ATOM 1060 C C . ARG A 1 145 ? -8.965 15.804 70.789 1.00 57.69 145 ARG A C 1
ATOM 1062 O O . ARG A 1 145 ? -7.978 15.611 71.497 1.00 57.69 145 ARG A O 1
ATOM 1069 N N . PRO A 1 146 ? -9.936 16.663 71.139 1.00 57.09 146 PRO A N 1
ATOM 1070 C CA . PRO A 1 146 ? -9.978 17.261 72.468 1.00 57.09 146 PRO A CA 1
ATOM 1071 C C . PRO A 1 146 ? -10.401 16.212 73.519 1.00 57.09 146 PRO A C 1
ATOM 1073 O O . PRO A 1 146 ? -11.214 15.334 73.207 1.00 57.09 146 PRO A O 1
ATOM 1076 N N . PRO A 1 147 ? -9.877 16.270 74.758 1.00 54.28 147 PRO A N 1
ATOM 1077 C CA . PRO A 1 147 ? -10.321 15.397 75.838 1.00 54.28 147 PRO A CA 1
ATOM 1078 C C . PRO A 1 147 ? -11.723 15.781 76.334 1.00 54.28 147 PRO A C 1
ATOM 1080 O O . PRO A 1 147 ? -12.098 16.953 76.365 1.00 54.28 147 PRO A O 1
ATOM 1083 N N . ALA A 1 148 ? -12.487 14.768 76.745 1.00 50.47 148 ALA A N 1
ATOM 1084 C CA . ALA A 1 148 ? -13.796 14.912 77.367 1.00 50.47 148 ALA A CA 1
ATOM 1085 C C . ALA A 1 148 ? -13.667 15.616 78.732 1.00 50.47 148 ALA A C 1
ATOM 1087 O O . ALA A 1 148 ? -13.233 15.015 79.712 1.00 50.47 148 ALA A O 1
ATOM 1088 N N . GLY A 1 149 ? -14.028 16.898 78.781 1.00 48.94 149 GLY A N 1
ATOM 1089 C CA . GLY A 1 149 ? -14.164 17.672 80.013 1.00 48.94 149 GLY A CA 1
ATOM 1090 C C . GLY A 1 149 ? -15.593 17.591 80.542 1.00 48.94 149 GLY A C 1
ATOM 1091 O O . GLY A 1 149 ? -16.491 18.251 80.025 1.00 48.94 149 GLY A O 1
ATOM 1092 N N . THR A 1 150 ? -15.800 16.765 81.562 1.00 53.16 150 THR A N 1
ATOM 1093 C CA . THR A 1 150 ? -17.016 16.737 82.378 1.00 53.16 150 THR A CA 1
ATOM 1094 C C . THR A 1 150 ? -17.019 17.924 83.345 1.00 53.16 150 THR A C 1
ATOM 1096 O O . THR A 1 150 ? -16.066 18.098 84.098 1.00 53.16 150 THR A O 1
ATOM 1099 N N . GLY A 1 151 ? -18.136 18.660 83.381 1.00 47.94 151 GLY A N 1
ATOM 1100 C CA . GLY A 1 151 ? -18.472 19.650 84.414 1.00 47.94 151 GLY A CA 1
ATOM 1101 C C . GLY A 1 151 ? -17.835 21.026 84.197 1.00 47.94 151 GLY A C 1
ATOM 1102 O O . GLY A 1 151 ? -16.736 21.146 83.689 1.00 47.94 151 GLY A O 1
ATOM 1103 N N . ALA A 1 152 ? -18.433 22.146 84.563 1.00 46.25 152 ALA A N 1
ATOM 1104 C CA . ALA A 1 152 ? -19.726 22.475 85.129 1.00 46.25 152 ALA A CA 1
ATOM 1105 C C . ALA A 1 152 ? -19.802 24.017 85.075 1.00 46.25 152 ALA A C 1
ATOM 1107 O O . ALA A 1 152 ? -18.769 24.674 85.098 1.00 46.25 152 ALA A O 1
ATOM 1108 N N . ARG A 1 153 ? -21.030 24.544 84.956 1.00 45.53 153 ARG A N 1
ATOM 1109 C CA . ARG A 1 153 ? -21.611 25.716 85.657 1.00 45.53 153 ARG A CA 1
ATOM 1110 C C . ARG A 1 153 ? -20.637 26.846 86.071 1.00 45.53 153 ARG A C 1
ATOM 1112 O O . ARG A 1 153 ? -19.654 26.594 86.737 1.00 45.53 153 ARG A O 1
ATOM 1119 N N . ALA A 1 154 ? -20.916 28.135 85.957 1.00 45.75 154 ALA A N 1
ATOM 1120 C CA . ALA A 1 154 ? -22.071 28.940 85.596 1.00 45.75 154 ALA A CA 1
ATOM 1121 C C . ALA A 1 154 ? -21.665 30.413 85.898 1.00 45.75 154 ALA A C 1
ATOM 1123 O O . ALA A 1 154 ? -20.601 30.655 86.460 1.00 45.75 154 ALA A O 1
ATOM 1124 N N . LEU A 1 155 ? -22.594 31.342 85.645 1.00 49.62 155 LEU A N 1
ATOM 1125 C CA . LEU A 1 155 ? -22.733 32.661 86.293 1.00 49.62 155 LEU A CA 1
ATOM 1126 C C . LEU A 1 155 ? -21.872 33.821 85.752 1.00 49.62 155 LEU A C 1
ATOM 1128 O O . LEU A 1 155 ? -20.736 34.040 86.144 1.00 49.62 155 LEU A O 1
ATOM 1132 N N . CYS A 1 156 ? -22.508 34.588 84.860 1.00 45.53 156 CYS A N 1
ATOM 1133 C CA . CYS A 1 156 ? -22.829 36.015 85.006 1.00 45.53 156 CYS A CA 1
ATOM 1134 C C . CYS A 1 156 ? -21.898 36.892 85.871 1.00 45.53 156 CYS A C 1
ATOM 1136 O O . CYS A 1 156 ? -21.826 36.704 87.083 1.00 45.53 156 CYS A O 1
ATOM 1138 N N . MET A 1 157 ? -21.364 37.960 85.270 1.00 46.53 157 MET A N 1
ATOM 1139 C CA . MET A 1 157 ? -21.172 39.256 85.935 1.00 46.53 157 MET A CA 1
ATOM 1140 C C . MET A 1 157 ? -21.556 40.397 84.962 1.00 46.53 157 MET A C 1
ATOM 1142 O O . MET A 1 157 ? -21.352 40.232 83.756 1.00 46.53 157 MET A O 1
ATOM 1146 N N . PRO A 1 158 ? -22.163 41.496 85.453 1.00 60.44 158 PRO A N 1
ATOM 1147 C CA . PRO A 1 158 ? -22.837 42.519 84.650 1.00 60.44 158 PRO A CA 1
ATOM 1148 C C . PRO A 1 158 ? -22.037 43.826 84.449 1.00 60.44 158 PRO A C 1
ATOM 1150 O O . PRO A 1 158 ? -21.019 44.032 85.103 1.00 60.44 158 PRO A O 1
ATOM 1153 N N . ALA A 1 159 ? -22.653 44.683 83.615 1.00 48.38 159 ALA A N 1
ATOM 1154 C CA . ALA A 1 159 ? -22.603 46.153 83.472 1.00 48.38 159 ALA A CA 1
ATOM 1155 C C . ALA A 1 159 ? -21.272 46.828 83.098 1.00 48.38 159 ALA A C 1
ATOM 1157 O O . ALA A 1 159 ? -20.410 47.018 83.980 1.00 48.38 159 ALA A O 1
#

Mean predicted aligned error: 19.76 Å

Secondary structure (DSSP, 8-state):
-PPPP------------HHHHHHHHHHH-HHHH-SSHHHHHH-TTS-HHHHHHHHHHHHSGGGEETTEEEEE--SSSS---EEHHHHHHHHHHHHTTT-SS-------------------------------PPPP----PPPPPPP------------

pLDDT: mean 72.24, std 18.35, range [45.5, 95.19]

Sequence (159 aa):
MTSGPMTSGPMNPPAGHPAAFEAWQALVAPGDVFRHPREVVAHPHLSRAEKRAVLASWASDACALENAPGLRCLAGCRAEPVPVDAVLAALAQLDGGAAGLPARREPPRRRPRGLAALRRSGRPGRRDDDDDPPPCPAAAMPRPRPPAGTGARALCMPA